Protein AF-L8B9D5-F1 (afdb_monomer_lite)

pLDDT: mean 80.93, std 12.84, range [38.56, 92.81]

Secondary structure (DSSP, 8-state):
---SS-HHHHHHHH-HHHHHHHHHHHHHHHHHHTTGGGGG-SSHHHHHHHHHHHHHHHHHHHHHHHHHHHHHHHHHHHHHSGGGTGGG--

Foldseek 3Di:
DPPLAPPVVVVVVVDVVVVVLLVLLVVLVCCLVVVVLCVVPDDPVSVVSNVVSVVSVVVNVVVVVVRVVRNVVVVVVVVPPCPVVVVPDD

Organism: Phlebia radiata (NCBI:txid5308)

Sequence (90 aa):
MTPNLPLNILELQKNPIIRILRVLGGISFILILTHKLDVLGSGLLYLTALYLCFIISLIFCIYLMYVNFHRIKYMYKVFNSNELEVRNSP

Radius of gyration: 19.31 Å; chains: 1; bounding box: 45×30×48 Å

Structure (mmCIF, N/CA/C/O backbone):
data_AF-L8B9D5-F1
#
_entry.id   AF-L8B9D5-F1
#
loop_
_atom_site.group_PDB
_atom_site.id
_atom_site.type_symbol
_atom_site.label_atom_id
_atom_site.label_alt_id
_atom_site.label_comp_id
_atom_site.label_asym_id
_atom_site.label_entity_id
_atom_site.label_seq_id
_atom_site.pdbx_PDB_ins_code
_atom_site.Cartn_x
_atom_site.Cartn_y
_atom_site.Cartn_z
_atom_site.occupancy
_atom_site.B_iso_or_equiv
_atom_site.auth_seq_id
_atom_site.auth_comp_id
_atom_site.auth_asym_id
_atom_site.auth_atom_id
_atom_site.pdbx_PDB_model_num
ATOM 1 N N . MET A 1 1 ? -25.960 -9.548 17.107 1.00 42.16 1 MET A N 1
ATOM 2 C CA . MET A 1 1 ? -24.640 -9.972 16.592 1.00 42.16 1 MET A CA 1
ATOM 3 C C . MET A 1 1 ? -23.720 -8.769 16.650 1.00 42.16 1 MET A C 1
ATOM 5 O O . MET A 1 1 ? -23.985 -7.796 15.954 1.00 42.16 1 MET A O 1
ATOM 9 N N . THR A 1 2 ? -22.717 -8.778 17.525 1.00 56.06 2 THR A N 1
ATOM 10 C CA . THR A 1 2 ? -21.689 -7.731 17.542 1.00 56.06 2 THR A CA 1
ATOM 11 C C . THR A 1 2 ? -20.922 -7.790 16.217 1.00 56.06 2 THR A C 1
ATOM 13 O O . THR A 1 2 ? -20.548 -8.878 15.776 1.00 56.06 2 THR A O 1
ATOM 16 N N . PRO A 1 3 ? -20.767 -6.668 15.498 1.00 59.62 3 PRO A N 1
ATOM 17 C CA . PRO A 1 3 ? -20.108 -6.689 14.202 1.00 59.62 3 PRO A CA 1
ATOM 18 C C . PRO A 1 3 ? -18.624 -7.021 14.390 1.00 59.62 3 PRO A C 1
ATOM 20 O O . PRO A 1 3 ? -17.924 -6.317 15.104 1.00 59.62 3 PRO A O 1
ATOM 23 N N . ASN A 1 4 ? -18.121 -8.051 13.702 1.00 65.31 4 ASN A N 1
ATOM 24 C CA . ASN A 1 4 ? -16.714 -8.491 13.782 1.00 65.31 4 ASN A CA 1
ATOM 25 C C . ASN A 1 4 ? -15.691 -7.414 13.355 1.00 65.31 4 ASN A C 1
ATOM 27 O O . ASN A 1 4 ? -14.483 -7.594 13.508 1.00 65.31 4 ASN A O 1
ATOM 31 N N . LEU A 1 5 ? -16.164 -6.311 12.772 1.00 68.00 5 LEU A N 1
ATOM 32 C CA . LEU A 1 5 ? -15.368 -5.173 12.347 1.00 68.00 5 LEU A CA 1
ATOM 33 C C . LEU A 1 5 ? 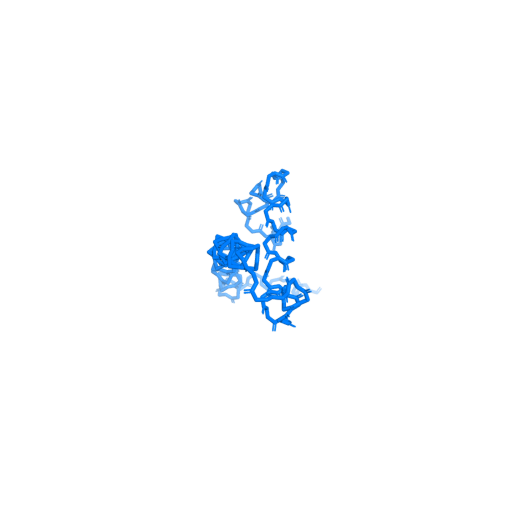-16.143 -3.883 12.658 1.00 68.00 5 LEU A C 1
ATOM 35 O O . LEU A 1 5 ? -17.356 -3.847 12.443 1.00 68.00 5 LEU A O 1
ATOM 39 N N . PRO A 1 6 ? -15.483 -2.801 13.103 1.00 73.62 6 PRO A N 1
ATOM 40 C CA . PRO A 1 6 ? -16.140 -1.504 13.234 1.00 73.62 6 PRO A CA 1
ATOM 41 C C . PRO A 1 6 ? -16.755 -1.058 11.895 1.00 73.62 6 PRO A C 1
ATOM 43 O O . PRO A 1 6 ? -16.093 -1.101 10.855 1.00 73.62 6 PRO A O 1
ATOM 46 N N . LEU A 1 7 ? -18.015 -0.607 11.938 1.00 76.81 7 LEU A N 1
ATOM 47 C CA . LEU A 1 7 ? -18.831 -0.251 10.764 1.00 76.81 7 LEU A CA 1
ATOM 48 C C . LEU A 1 7 ? -18.128 0.745 9.829 1.00 76.81 7 LEU A C 1
ATOM 50 O O . LEU A 1 7 ? -18.148 0.566 8.615 1.00 76.81 7 LEU A O 1
ATOM 54 N N . ASN A 1 8 ? -17.397 1.706 10.393 1.00 76.81 8 ASN A N 1
ATOM 55 C CA . ASN A 1 8 ? -16.655 2.718 9.638 1.00 76.81 8 ASN A CA 1
ATOM 56 C C . ASN A 1 8 ? -15.573 2.103 8.725 1.00 76.81 8 ASN A C 1
ATOM 58 O O . ASN A 1 8 ? -15.335 2.592 7.623 1.00 76.81 8 ASN A O 1
ATOM 62 N N . ILE A 1 9 ? -14.918 1.013 9.152 1.00 78.31 9 ILE A N 1
ATOM 63 C CA . ILE A 1 9 ? -13.936 0.305 8.310 1.00 78.31 9 ILE A CA 1
ATOM 64 C C . ILE A 1 9 ? -14.658 -0.512 7.239 1.00 78.31 9 ILE A C 1
ATOM 66 O O . ILE A 1 9 ? -14.180 -0.597 6.108 1.00 78.31 9 ILE A O 1
ATOM 70 N N . LEU A 1 10 ? -15.800 -1.113 7.583 1.00 77.56 10 LEU A N 1
ATOM 71 C CA . LEU A 1 10 ? -16.579 -1.919 6.650 1.00 77.56 10 LEU A CA 1
ATOM 72 C C . LEU A 1 10 ? -17.092 -1.070 5.478 1.00 77.56 10 LEU A C 1
ATOM 74 O O . LEU A 1 10 ? -17.007 -1.500 4.331 1.00 77.56 10 LEU A O 1
ATOM 78 N N . GLU A 1 11 ? -17.571 0.143 5.745 1.00 82.06 11 GLU A N 1
ATOM 79 C CA . GLU A 1 11 ? -17.979 1.093 4.705 1.00 82.06 11 GLU A CA 1
ATOM 80 C C . GLU A 1 11 ? -16.796 1.556 3.853 1.00 82.06 11 GLU A C 1
ATOM 82 O O . GLU A 1 11 ? -16.877 1.538 2.624 1.00 82.06 11 GLU A O 1
ATOM 87 N N . LEU A 1 12 ? -15.655 1.863 4.479 1.00 80.94 12 LEU A N 1
ATOM 88 C CA . LEU A 1 12 ? -14.439 2.234 3.756 1.00 80.94 12 LEU A CA 1
ATOM 89 C C . LEU A 1 12 ? -13.960 1.111 2.819 1.00 80.94 12 LEU A C 1
ATOM 91 O O . LEU A 1 12 ? -13.520 1.378 1.702 1.00 80.94 12 LEU A O 1
ATOM 95 N N . GLN A 1 13 ? -14.060 -0.149 3.249 1.00 80.69 13 GLN A N 1
ATOM 96 C CA . GLN A 1 13 ? -13.659 -1.315 2.455 1.00 80.69 13 GLN A CA 1
ATOM 97 C C . GLN A 1 13 ? -14.630 -1.661 1.320 1.00 80.69 13 GLN A C 1
ATOM 99 O O . GLN A 1 13 ? -14.213 -2.313 0.362 1.00 80.69 13 GLN A O 1
ATOM 104 N N . LYS A 1 14 ? -15.894 -1.227 1.394 1.00 85.75 14 LYS A N 1
ATOM 105 C CA . LYS A 1 14 ? -16.870 -1.402 0.304 1.00 85.75 14 LYS A CA 1
ATOM 106 C C . LYS A 1 14 ? -16.552 -0.527 -0.912 1.00 85.75 14 LYS A C 1
ATOM 108 O O . LYS A 1 14 ? -16.988 -0.851 -2.014 1.00 85.75 14 LYS A O 1
ATOM 113 N N . ASN A 1 15 ? -15.772 0.541 -0.741 1.00 88.12 15 ASN A N 1
ATOM 114 C CA . ASN A 1 15 ? -15.429 1.441 -1.836 1.00 88.12 15 ASN A CA 1
ATOM 115 C C . ASN A 1 15 ? -14.449 0.788 -2.835 1.00 88.12 15 ASN A C 1
ATOM 117 O O . ASN A 1 15 ? -13.344 0.387 -2.450 1.00 88.12 15 ASN A O 1
ATOM 121 N N . PRO A 1 16 ? -14.781 0.738 -4.142 1.00 87.38 16 PRO A N 1
ATOM 122 C CA . PRO A 1 16 ? -13.944 0.090 -5.156 1.00 87.38 16 PRO A CA 1
ATOM 123 C C . PRO A 1 16 ? -12.586 0.782 -5.334 1.00 87.38 16 PRO A C 1
ATOM 125 O O . PRO A 1 16 ? -11.583 0.118 -5.585 1.00 87.38 16 PRO A O 1
ATOM 128 N N . ILE A 1 17 ? -12.525 2.098 -5.121 1.00 85.75 17 ILE A N 1
ATOM 129 C CA . ILE A 1 17 ? -11.284 2.886 -5.173 1.00 85.75 17 ILE A CA 1
ATOM 130 C C . ILE A 1 17 ? -10.282 2.384 -4.127 1.00 85.75 17 ILE A C 1
ATOM 132 O O . ILE A 1 17 ? -9.111 2.170 -4.432 1.00 85.75 17 ILE A O 1
ATOM 136 N N . ILE A 1 18 ? -10.752 2.115 -2.905 1.00 86.00 18 ILE A N 1
ATOM 137 C CA . ILE A 1 18 ? -9.917 1.585 -1.821 1.00 86.00 18 ILE A CA 1
ATOM 138 C C . ILE A 1 18 ? -9.425 0.176 -2.162 1.00 86.00 18 ILE A C 1
ATOM 140 O O . ILE A 1 18 ? -8.289 -0.178 -1.847 1.00 86.00 18 ILE A O 1
ATOM 144 N N . ARG A 1 19 ? -10.239 -0.628 -2.858 1.00 86.69 19 ARG A N 1
ATOM 145 C CA . ARG A 1 19 ? -9.823 -1.954 -3.333 1.00 86.69 19 ARG A CA 1
ATOM 146 C C . ARG A 1 19 ? -8.680 -1.860 -4.345 1.00 86.69 19 ARG A C 1
ATOM 148 O O . ARG A 1 19 ? -7.702 -2.589 -4.204 1.00 86.69 19 ARG A O 1
ATOM 155 N N . ILE A 1 20 ? -8.776 -0.953 -5.315 1.00 88.62 20 ILE A N 1
ATOM 156 C CA . ILE A 1 20 ? -7.725 -0.724 -6.318 1.00 88.62 20 ILE A CA 1
ATOM 157 C C . ILE A 1 20 ? -6.448 -0.211 -5.644 1.00 88.62 20 ILE A C 1
ATOM 159 O O . ILE A 1 20 ? -5.376 -0.767 -5.876 1.00 88.62 20 ILE A O 1
ATOM 163 N N . LEU A 1 21 ? -6.570 0.772 -4.744 1.00 88.81 21 LEU A N 1
ATOM 164 C CA . LEU A 1 21 ? -5.450 1.302 -3.962 1.00 88.81 21 LEU A CA 1
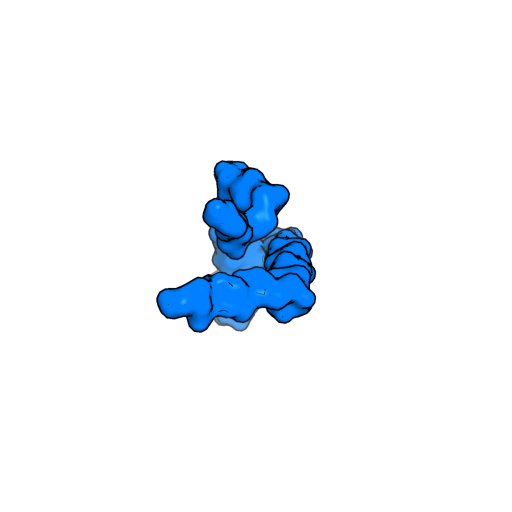ATOM 165 C C . LEU A 1 21 ? -4.736 0.195 -3.174 1.00 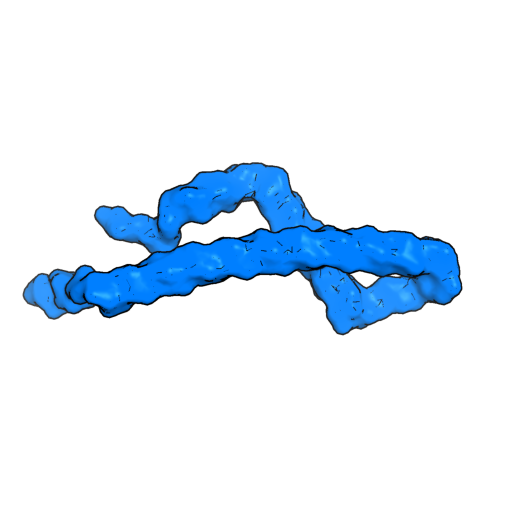88.81 21 LEU A C 1
ATOM 167 O O . LEU A 1 21 ? -3.510 0.160 -3.142 1.00 88.81 21 LEU A O 1
ATOM 171 N N . ARG A 1 22 ? -5.484 -0.737 -2.566 1.00 87.56 22 ARG A N 1
ATOM 172 C CA . ARG A 1 22 ? -4.895 -1.864 -1.829 1.00 87.56 22 ARG A CA 1
ATOM 173 C C . ARG A 1 22 ? -4.098 -2.805 -2.724 1.00 87.56 22 ARG A C 1
ATOM 175 O O . ARG A 1 22 ? -3.036 -3.260 -2.313 1.00 87.56 22 ARG A O 1
ATOM 182 N N . VAL A 1 23 ? -4.617 -3.124 -3.907 1.00 90.44 23 VAL A N 1
ATOM 183 C CA . VAL A 1 23 ? -3.942 -4.038 -4.839 1.00 90.44 23 VAL A CA 1
ATOM 184 C C . VAL A 1 23 ? -2.694 -3.374 -5.412 1.00 90.44 23 VAL A C 1
ATOM 186 O O . VAL A 1 23 ? -1.611 -3.943 -5.313 1.00 90.44 23 VAL A O 1
ATOM 189 N N . LEU A 1 24 ? -2.821 -2.151 -5.935 1.00 90.25 24 LEU A N 1
ATOM 190 C CA . LEU A 1 24 ? -1.693 -1.402 -6.493 1.00 90.25 24 LEU A CA 1
ATOM 191 C C . LEU A 1 24 ? -0.634 -1.106 -5.429 1.00 90.25 24 LEU A C 1
ATOM 193 O O . LEU A 1 24 ? 0.539 -1.376 -5.652 1.00 90.25 24 LEU A O 1
ATOM 197 N N . GLY A 1 25 ? -1.051 -0.644 -4.251 1.00 90.69 25 GLY A N 1
ATOM 198 C CA . GLY A 1 25 ? -0.175 -0.394 -3.110 1.00 90.69 25 GLY A CA 1
ATOM 199 C C . GLY A 1 25 ? 0.589 -1.626 -2.647 1.00 90.69 25 GLY A C 1
ATOM 200 O O . GLY A 1 25 ? 1.800 -1.556 -2.447 1.00 90.69 25 GLY A O 1
ATOM 201 N N . GLY A 1 26 ? -0.094 -2.767 -2.537 1.00 89.62 26 GLY A N 1
ATOM 202 C CA . GLY A 1 26 ? 0.540 -4.034 -2.183 1.00 89.62 26 GLY A CA 1
ATOM 203 C C . GLY A 1 26 ? 1.554 -4.496 -3.229 1.00 89.62 26 GLY A C 1
ATOM 204 O O . GLY A 1 26 ? 2.664 -4.884 -2.870 1.00 89.62 26 GLY A O 1
ATOM 205 N N . ILE A 1 27 ? 1.208 -4.406 -4.518 1.00 92.00 27 ILE A N 1
ATOM 206 C CA . ILE A 1 27 ? 2.122 -4.753 -5.615 1.00 92.00 27 ILE A CA 1
ATOM 207 C C . ILE A 1 27 ? 3.342 -3.826 -5.604 1.00 92.00 27 ILE A C 1
ATOM 209 O O . ILE A 1 27 ? 4.466 -4.319 -5.631 1.00 92.00 27 ILE A O 1
ATOM 213 N N . SER A 1 28 ? 3.147 -2.508 -5.501 1.00 89.75 28 SER A N 1
ATOM 214 C CA . SER A 1 28 ? 4.243 -1.534 -5.429 1.00 89.75 28 SER A CA 1
ATOM 215 C C . SER A 1 28 ? 5.173 -1.802 -4.245 1.00 89.75 28 SER A C 1
ATOM 217 O O . SER A 1 28 ? 6.390 -1.779 -4.415 1.00 89.75 28 SER A O 1
ATOM 219 N N . PHE A 1 29 ? 4.623 -2.120 -3.070 1.00 90.06 29 PHE A N 1
ATOM 220 C CA . PHE A 1 29 ? 5.422 -2.458 -1.893 1.00 90.06 29 PHE A CA 1
ATOM 221 C C . PHE A 1 29 ? 6.255 -3.731 -2.105 1.00 90.06 29 PHE A C 1
ATOM 223 O O . PHE A 1 29 ? 7.452 -3.734 -1.826 1.00 90.06 29 PHE A O 1
ATOM 230 N N . ILE A 1 30 ? 5.658 -4.798 -2.653 1.00 90.69 30 ILE A N 1
ATOM 231 C CA . ILE A 1 30 ? 6.370 -6.054 -2.952 1.00 90.69 30 ILE A CA 1
ATOM 232 C C . ILE A 1 30 ? 7.462 -5.828 -4.000 1.00 90.69 30 ILE A C 1
ATOM 234 O O . ILE A 1 30 ? 8.560 -6.366 -3.865 1.00 90.69 30 ILE A O 1
ATOM 238 N N . LEU A 1 31 ? 7.177 -5.038 -5.035 1.00 90.06 31 LEU A N 1
ATOM 239 C CA . LEU A 1 31 ? 8.132 -4.731 -6.096 1.00 90.06 31 LEU A CA 1
ATOM 240 C C . LEU A 1 31 ? 9.359 -3.983 -5.565 1.00 90.06 31 LEU A C 1
ATOM 242 O O . LEU A 1 31 ? 10.477 -4.328 -5.952 1.00 90.06 31 LEU A O 1
ATOM 246 N N . ILE A 1 32 ? 9.151 -3.020 -4.660 1.00 89.12 32 ILE A N 1
ATOM 247 C CA . ILE A 1 32 ? 10.233 -2.316 -3.959 1.00 89.12 32 ILE A CA 1
ATOM 248 C C . ILE A 1 32 ? 11.015 -3.293 -3.077 1.00 89.12 32 ILE A C 1
ATOM 250 O O . ILE A 1 32 ? 12.233 -3.373 -3.191 1.00 89.12 32 ILE A O 1
ATOM 254 N N . LEU A 1 33 ? 10.326 -4.072 -2.236 1.00 88.69 33 LEU A N 1
ATOM 255 C CA . LEU A 1 33 ? 10.964 -4.973 -1.271 1.00 88.69 33 LEU A CA 1
ATOM 256 C C . LEU A 1 33 ? 11.781 -6.084 -1.946 1.00 88.69 33 LEU A C 1
ATOM 258 O O . LEU A 1 33 ? 12.836 -6.474 -1.459 1.00 88.69 33 LEU A O 1
ATOM 262 N N . THR A 1 34 ? 11.291 -6.598 -3.072 1.00 90.62 34 THR A N 1
ATOM 263 C CA . THR A 1 34 ? 11.938 -7.692 -3.813 1.00 90.62 34 THR A CA 1
ATOM 264 C C . THR A 1 34 ? 12.997 -7.176 -4.793 1.00 90.62 34 THR A C 1
ATOM 266 O O . THR A 1 34 ? 13.558 -7.973 -5.540 1.00 90.62 34 THR A O 1
ATOM 269 N N . HIS A 1 35 ? 13.239 -5.858 -4.855 1.00 86.12 35 HIS A N 1
ATOM 270 C CA . HIS A 1 35 ? 14.147 -5.237 -5.829 1.00 86.12 35 HIS A CA 1
ATOM 271 C C . HIS A 1 35 ? 13.858 -5.654 -7.286 1.00 86.12 35 HIS A C 1
ATOM 273 O O . HIS A 1 35 ? 14.724 -5.672 -8.155 1.00 86.12 35 HIS A O 1
ATOM 279 N N . LYS A 1 36 ? 12.600 -6.001 -7.597 1.00 85.94 36 LYS A N 1
ATOM 280 C CA . LYS A 1 36 ? 12.221 -6.485 -8.937 1.00 85.94 36 LYS A CA 1
ATOM 281 C C . LYS A 1 36 ? 12.229 -5.378 -9.988 1.00 85.94 36 LYS A C 1
ATOM 283 O O . LYS A 1 36 ? 12.216 -5.687 -11.176 1.00 85.94 36 LYS A O 1
ATOM 288 N N . LEU A 1 37 ? 12.273 -4.114 -9.565 1.00 83.12 37 LEU A N 1
ATOM 289 C CA . LEU A 1 37 ? 12.458 -2.979 -10.467 1.00 83.12 37 LEU A CA 1
ATOM 290 C C . LEU A 1 37 ? 13.850 -2.953 -11.106 1.00 83.12 37 LEU A C 1
ATOM 292 O O . LEU A 1 37 ? 13.979 -2.368 -12.176 1.00 83.12 37 LEU A O 1
ATOM 296 N N . ASP A 1 38 ? 14.849 -3.636 -10.540 1.00 82.50 38 ASP A N 1
ATOM 297 C CA . ASP A 1 38 ? 16.215 -3.666 -11.085 1.00 82.50 38 ASP A CA 1
ATOM 298 C C . ASP A 1 38 ? 16.269 -4.290 -12.492 1.00 82.50 38 ASP A C 1
ATOM 300 O O . ASP A 1 38 ? 17.174 -4.008 -13.276 1.00 82.50 38 ASP A O 1
ATOM 304 N N . VAL A 1 39 ? 15.247 -5.074 -12.863 1.00 82.75 39 VAL A N 1
ATOM 305 C CA . VAL A 1 39 ? 15.070 -5.631 -14.216 1.00 82.75 39 VAL A CA 1
ATOM 306 C C . VAL A 1 39 ? 14.925 -4.532 -15.283 1.00 82.75 39 VAL A C 1
ATOM 308 O O . VAL A 1 39 ? 15.244 -4.772 -16.445 1.00 82.75 39 VAL A O 1
ATOM 311 N N . LEU A 1 40 ? 14.490 -3.319 -14.918 1.00 78.56 40 LEU A N 1
ATOM 312 C CA . LEU A 1 40 ? 14.413 -2.174 -15.840 1.00 78.56 40 LEU A CA 1
ATOM 313 C C . LEU A 1 40 ? 15.791 -1.547 -16.149 1.00 78.56 40 LEU A C 1
ATOM 315 O O . LEU A 1 40 ? 15.876 -0.674 -17.015 1.00 78.56 40 LEU A O 1
ATOM 319 N N . GLY A 1 41 ? 16.863 -1.979 -15.476 1.00 82.25 41 GLY A N 1
ATOM 320 C CA . GLY A 1 41 ? 18.212 -1.429 -15.625 1.00 82.25 41 GLY A CA 1
ATOM 321 C C . GLY A 1 41 ? 18.400 -0.075 -14.927 1.00 82.25 41 GLY A C 1
ATOM 322 O O . GLY A 1 41 ? 17.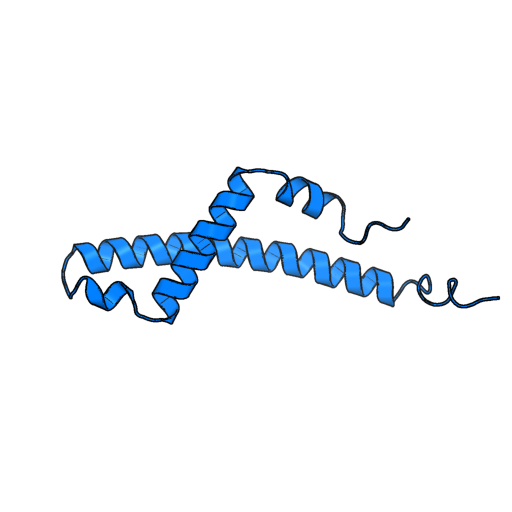564 0.368 -14.150 1.00 82.25 41 GLY A O 1
ATOM 323 N N . SER A 1 42 ? 19.509 0.615 -15.207 1.00 78.06 42 SER A N 1
ATOM 324 C CA . SER A 1 42 ? 19.905 1.873 -14.543 1.00 78.06 42 SER A CA 1
ATOM 325 C C . SER A 1 42 ? 19.501 3.143 -15.313 1.00 78.06 42 SER A C 1
ATOM 327 O O . SER A 1 42 ? 20.218 4.143 -15.305 1.00 78.06 42 SER A O 1
ATOM 329 N N . GLY A 1 43 ? 18.380 3.096 -16.038 1.00 83.88 43 GLY A N 1
ATOM 330 C CA . GLY A 1 43 ? 17.898 4.206 -16.867 1.00 83.88 43 GLY A CA 1
ATOM 331 C C . GLY A 1 43 ? 16.943 5.170 -16.149 1.00 83.88 43 GLY A C 1
ATOM 332 O O . GLY A 1 43 ? 16.484 4.926 -15.035 1.00 83.88 43 GLY A O 1
ATOM 333 N N . LEU A 1 44 ? 16.551 6.246 -16.841 1.00 83.12 44 LEU A N 1
ATOM 334 C CA . LEU A 1 44 ? 15.544 7.214 -16.368 1.00 83.12 44 LEU A CA 1
ATOM 335 C C . LEU A 1 44 ? 14.190 6.547 -16.026 1.00 83.12 44 LEU A C 1
ATOM 337 O O . LEU A 1 44 ? 13.479 6.969 -15.114 1.00 83.12 44 LEU A O 1
ATOM 341 N N . LEU A 1 45 ? 13.850 5.468 -16.740 1.00 84.56 45 LEU A N 1
ATOM 342 C CA . LEU A 1 45 ? 12.644 4.666 -16.509 1.00 84.56 45 LEU A CA 1
ATOM 343 C C . LEU A 1 45 ? 12.647 3.977 -15.138 1.00 84.56 45 LEU A C 1
ATOM 345 O O . LEU A 1 45 ? 11.607 3.908 -14.492 1.00 84.56 45 LEU A O 1
ATOM 349 N N . TYR A 1 46 ? 13.808 3.519 -14.664 1.00 86.44 46 TYR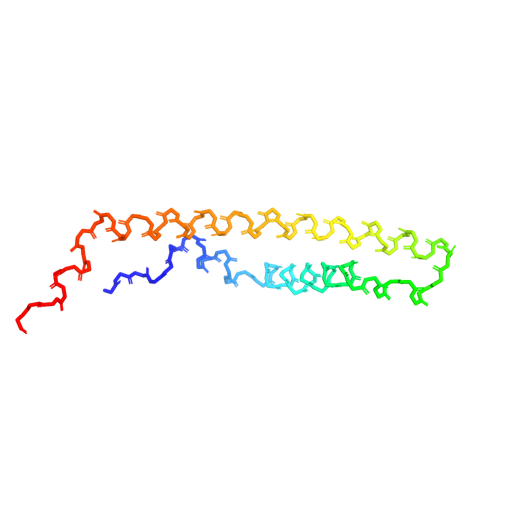 A N 1
ATOM 350 C CA . TYR A 1 46 ? 13.930 2.915 -13.338 1.00 86.44 46 TYR A CA 1
ATOM 351 C C . TYR A 1 46 ? 13.672 3.943 -12.237 1.00 86.44 46 TYR A C 1
ATOM 353 O O . TYR A 1 46 ? 12.842 3.712 -11.360 1.00 86.44 46 TYR A O 1
ATOM 361 N N . LEU A 1 47 ? 14.316 5.113 -12.321 1.00 86.44 47 LEU A N 1
ATOM 362 C CA . LEU A 1 47 ? 14.154 6.179 -11.328 1.00 86.44 47 LEU A CA 1
ATOM 363 C C . LEU A 1 47 ? 12.700 6.658 -11.233 1.00 86.44 47 LEU A C 1
ATOM 365 O O . LEU A 1 47 ? 12.165 6.805 -10.135 1.00 86.44 47 LEU A O 1
ATOM 369 N N . THR A 1 48 ? 12.045 6.861 -12.377 1.00 89.44 48 THR A N 1
ATOM 370 C CA . THR A 1 48 ? 10.642 7.301 -12.421 1.00 89.44 48 THR A CA 1
ATOM 371 C C . THR A 1 48 ? 9.684 6.231 -11.892 1.00 89.44 48 THR A C 1
ATOM 373 O O . THR A 1 48 ? 8.812 6.546 -11.079 1.00 89.44 48 THR A O 1
ATOM 376 N N . ALA A 1 49 ? 9.870 4.962 -12.273 1.00 88.56 49 ALA A N 1
ATOM 377 C CA . ALA A 1 49 ? 9.062 3.851 -11.771 1.00 88.56 49 ALA A CA 1
ATOM 378 C C . ALA A 1 49 ? 9.239 3.637 -10.260 1.00 88.56 49 ALA A C 1
ATOM 380 O O . ALA A 1 49 ? 8.256 3.397 -9.553 1.00 88.56 49 ALA A O 1
ATOM 381 N N . LEU A 1 50 ? 10.470 3.765 -9.756 1.00 89.75 50 LEU A N 1
ATOM 382 C CA . LEU A 1 50 ? 10.781 3.627 -8.337 1.00 89.75 50 LEU A CA 1
ATOM 383 C C . LEU A 1 50 ? 10.134 4.746 -7.523 1.00 89.75 50 LEU A C 1
ATOM 385 O O . LEU A 1 50 ? 9.496 4.465 -6.509 1.00 89.75 50 LEU A O 1
ATOM 389 N N . TYR A 1 51 ? 10.215 5.992 -7.995 1.00 91.75 51 TYR A N 1
ATOM 390 C CA . TYR A 1 51 ? 9.584 7.130 -7.325 1.00 91.75 51 TYR A CA 1
ATOM 391 C C . TYR A 1 51 ? 8.054 6.991 -7.281 1.00 91.75 51 TYR A C 1
ATOM 393 O O . TYR A 1 51 ? 7.436 7.192 -6.234 1.00 91.75 51 TYR A O 1
ATOM 401 N N . LEU A 1 52 ? 7.440 6.565 -8.391 1.00 91.12 52 LEU A N 1
ATOM 402 C CA . LEU A 1 52 ? 6.000 6.317 -8.460 1.00 91.12 52 LEU A CA 1
ATOM 403 C C . LEU A 1 52 ? 5.571 5.188 -7.510 1.00 91.12 52 LEU A C 1
ATOM 405 O O . LEU A 1 52 ? 4.625 5.357 -6.738 1.00 91.12 52 LEU A O 1
ATOM 409 N N . CYS A 1 53 ? 6.283 4.056 -7.523 1.00 91.50 53 CYS A N 1
ATOM 410 C CA . CYS A 1 53 ? 6.008 2.943 -6.612 1.00 91.50 53 CYS A CA 1
ATOM 411 C C . CYS A 1 53 ? 6.170 3.367 -5.153 1.00 91.50 53 CYS A C 1
ATOM 413 O O . CYS A 1 53 ? 5.362 2.970 -4.314 1.00 91.50 53 CYS A O 1
ATOM 415 N N . PHE A 1 54 ? 7.177 4.187 -4.850 1.00 91.69 54 PHE A N 1
ATOM 416 C CA . PHE A 1 54 ? 7.440 4.657 -3.496 1.00 91.69 54 PHE A CA 1
ATOM 417 C C . PHE A 1 54 ? 6.287 5.515 -2.969 1.00 91.69 54 PHE A C 1
ATOM 419 O O . PHE A 1 54 ? 5.786 5.254 -1.876 1.00 91.69 54 PHE A O 1
ATOM 426 N N . ILE A 1 55 ? 5.793 6.469 -3.766 1.00 92.81 55 ILE A N 1
ATOM 427 C CA . ILE A 1 55 ? 4.640 7.306 -3.393 1.00 92.81 55 ILE A CA 1
ATOM 428 C C . ILE A 1 55 ? 3.393 6.447 -3.154 1.00 92.81 55 ILE A C 1
ATOM 430 O O . ILE A 1 55 ? 2.735 6.581 -2.120 1.00 92.81 55 ILE A O 1
ATOM 434 N N . ILE A 1 56 ? 3.075 5.543 -4.084 1.00 90.81 56 ILE A N 1
ATOM 435 C CA . ILE A 1 56 ? 1.895 4.671 -3.978 1.00 90.81 56 ILE A CA 1
ATOM 436 C C . ILE A 1 56 ? 2.001 3.771 -2.739 1.00 90.81 56 ILE A C 1
ATOM 438 O O . ILE A 1 56 ? 1.035 3.615 -1.987 1.00 90.81 56 ILE A O 1
ATOM 442 N N . SER A 1 57 ? 3.188 3.222 -2.486 1.00 90.25 57 SER A N 1
ATOM 443 C CA . SER A 1 57 ? 3.473 2.398 -1.315 1.00 90.25 57 SER A CA 1
ATOM 444 C C . SER A 1 57 ? 3.352 3.184 -0.005 1.00 90.25 57 SER A C 1
ATOM 446 O O . SER A 1 57 ? 2.863 2.649 0.990 1.00 90.25 57 SER A O 1
ATOM 448 N N . LEU A 1 58 ? 3.758 4.455 0.014 1.00 92.50 58 LEU A N 1
ATOM 449 C CA . LEU A 1 58 ? 3.650 5.321 1.189 1.00 92.50 58 LEU A CA 1
ATOM 450 C C . LEU A 1 58 ? 2.179 5.598 1.529 1.00 92.50 58 LEU A C 1
ATOM 452 O O . LEU A 1 58 ? 1.768 5.414 2.676 1.00 92.50 58 LEU A O 1
ATOM 456 N N . ILE A 1 59 ? 1.362 5.938 0.527 1.00 90.75 59 ILE A N 1
ATOM 457 C CA . ILE A 1 59 ? -0.091 6.122 0.693 1.00 90.75 59 ILE A CA 1
ATOM 458 C C . ILE A 1 59 ? -0.740 4.831 1.213 1.00 90.75 59 ILE A C 1
ATOM 460 O O . ILE A 1 59 ? -1.556 4.861 2.139 1.00 90.75 59 ILE A O 1
ATOM 464 N N . PHE A 1 60 ? -0.351 3.683 0.655 1.00 90.19 60 PHE A N 1
ATOM 465 C CA . PHE A 1 60 ? -0.834 2.382 1.106 1.00 90.19 60 PHE A CA 1
ATOM 466 C C . PHE A 1 60 ? -0.428 2.071 2.553 1.00 90.19 60 PHE A C 1
ATOM 468 O O . PHE A 1 60 ? -1.243 1.546 3.313 1.00 90.19 60 PHE A O 1
ATOM 475 N N . CYS A 1 61 ? 0.785 2.442 2.967 1.00 90.06 61 CYS A N 1
ATOM 476 C CA . CYS A 1 61 ? 1.257 2.270 4.339 1.00 90.06 61 CYS A CA 1
ATOM 477 C C . CYS A 1 61 ? 0.427 3.096 5.334 1.00 90.06 61 CYS A C 1
ATOM 479 O O . CYS A 1 61 ? -0.024 2.562 6.348 1.00 90.06 61 CYS A O 1
ATOM 481 N N . ILE A 1 62 ? 0.133 4.362 5.010 1.00 90.56 62 ILE A N 1
ATOM 482 C CA . ILE A 1 62 ? -0.737 5.221 5.834 1.00 90.56 62 ILE A CA 1
ATOM 483 C C . ILE A 1 62 ? -2.130 4.597 5.971 1.00 90.56 62 ILE A C 1
ATOM 485 O O . ILE A 1 62 ? -2.658 4.480 7.080 1.00 90.56 62 ILE A O 1
ATOM 489 N N . TYR A 1 63 ? -2.713 4.145 4.857 1.00 88.50 63 TYR A N 1
ATOM 490 C CA . TYR A 1 63 ? -3.997 3.444 4.866 1.00 88.50 63 TYR A CA 1
ATOM 491 C C . TYR A 1 63 ? -3.959 2.196 5.762 1.00 88.50 63 TYR A C 1
ATOM 493 O O . TYR A 1 63 ? -4.865 1.971 6.570 1.00 88.50 63 TYR A O 1
ATOM 501 N N . LEU A 1 64 ? -2.898 1.395 5.650 1.00 89.12 64 LEU A N 1
ATOM 502 C CA . LEU A 1 64 ? -2.727 0.177 6.431 1.00 89.12 64 LEU A CA 1
ATOM 503 C C . LEU A 1 64 ? -2.598 0.483 7.929 1.00 89.12 64 LEU A C 1
ATOM 505 O O . LEU A 1 64 ? -3.234 -0.192 8.742 1.00 89.12 64 LEU A O 1
ATOM 509 N N . MET A 1 65 ? -1.832 1.511 8.303 1.00 90.06 65 MET A N 1
ATOM 510 C CA . MET A 1 65 ? -1.723 1.968 9.691 1.00 90.06 65 MET A CA 1
ATOM 511 C C . MET A 1 65 ? -3.074 2.428 10.239 1.00 90.06 65 MET A C 1
ATOM 513 O O . MET A 1 65 ? -3.457 1.996 11.325 1.00 90.06 65 MET A O 1
ATOM 517 N N . TYR A 1 66 ? -3.830 3.227 9.480 1.00 88.94 66 TYR A N 1
ATOM 518 C CA . TYR A 1 66 ? -5.158 3.696 9.884 1.00 88.94 66 TYR A CA 1
ATOM 519 C C . TYR A 1 66 ? -6.114 2.528 10.169 1.00 88.94 66 TYR A C 1
ATOM 521 O O . TYR A 1 66 ? -6.721 2.448 11.241 1.00 88.94 66 TYR A O 1
ATOM 529 N N . VAL A 1 67 ? -6.212 1.574 9.239 1.00 87.19 67 VAL A N 1
ATOM 530 C CA . VAL A 1 67 ? -7.089 0.406 9.403 1.00 87.19 67 VAL A CA 1
ATOM 531 C C . VAL A 1 67 ? -6.652 -0.444 10.595 1.00 87.19 67 VAL A C 1
ATOM 533 O O . VAL A 1 67 ? -7.498 -0.848 11.396 1.00 87.19 67 VAL A O 1
ATOM 536 N N . ASN A 1 68 ? -5.351 -0.705 10.747 1.00 87.88 68 ASN A N 1
ATOM 537 C CA . ASN A 1 68 ? -4.846 -1.493 11.870 1.00 87.88 68 ASN A CA 1
ATOM 538 C C . ASN A 1 68 ? -5.074 -0.798 13.210 1.00 87.88 68 ASN A C 1
ATOM 540 O O . ASN A 1 68 ? -5.521 -1.453 14.147 1.00 87.88 68 ASN A O 1
ATOM 544 N N . PHE A 1 69 ? -4.865 0.515 13.296 1.00 89.06 69 PHE A N 1
ATOM 545 C CA . PHE A 1 69 ? -5.124 1.283 14.510 1.00 89.06 69 PHE A CA 1
ATOM 546 C C . PHE A 1 69 ? -6.581 1.146 14.968 1.00 89.06 69 PHE A C 1
ATOM 548 O O . PHE A 1 69 ? -6.850 0.806 16.123 1.00 89.06 69 PHE A O 1
ATOM 555 N N . HIS A 1 70 ? -7.538 1.329 14.054 1.00 85.56 70 HIS A N 1
ATOM 556 C CA . HIS A 1 70 ? -8.953 1.176 14.386 1.00 85.56 70 HIS A CA 1
ATOM 557 C C . HIS A 1 70 ? -9.326 -0.270 14.752 1.00 85.56 70 HIS A C 1
ATOM 559 O O . HIS A 1 70 ? -10.143 -0.472 15.654 1.00 85.56 70 HIS A O 1
ATOM 565 N N . ARG A 1 71 ? -8.723 -1.278 14.106 1.00 84.50 71 ARG A N 1
ATOM 566 C CA . ARG A 1 71 ? -8.938 -2.694 14.458 1.00 84.50 71 ARG A CA 1
ATOM 567 C C . ARG A 1 71 ? -8.368 -3.036 15.830 1.00 84.50 71 ARG A C 1
ATOM 569 O O . ARG A 1 71 ? -9.065 -3.678 16.604 1.00 84.50 71 ARG A O 1
ATOM 576 N N . ILE A 1 72 ? -7.158 -2.579 16.152 1.00 85.94 72 ILE A N 1
ATOM 577 C CA . ILE A 1 72 ? -6.521 -2.795 17.460 1.00 85.94 72 ILE A CA 1
ATOM 578 C C . ILE A 1 72 ? -7.341 -2.118 18.559 1.00 85.94 72 ILE A C 1
ATOM 580 O O . ILE A 1 72 ? -7.642 -2.749 19.568 1.00 85.94 72 ILE A O 1
ATOM 584 N N . LYS A 1 73 ? -7.782 -0.872 18.343 1.00 84.94 73 LYS A N 1
ATOM 585 C CA . LYS A 1 73 ? -8.657 -0.162 19.287 1.00 84.94 73 LYS A CA 1
ATOM 586 C C . LYS A 1 73 ? -9.974 -0.908 19.517 1.00 84.94 73 LYS A C 1
ATOM 588 O O . LYS A 1 73 ? -10.430 -1.010 20.652 1.00 84.94 73 LYS A O 1
ATOM 593 N N . TYR A 1 74 ? -10.585 -1.425 18.450 1.00 83.62 74 TYR A N 1
ATOM 594 C CA . TYR A 1 74 ? -11.803 -2.226 18.558 1.00 83.62 74 TYR A CA 1
ATOM 595 C C . TYR A 1 74 ? -11.553 -3.537 19.311 1.00 83.62 74 TYR A C 1
ATOM 597 O O . TYR A 1 74 ? -12.302 -3.867 20.222 1.00 83.62 74 TYR A O 1
ATOM 605 N N . MET A 1 75 ? -10.469 -4.240 18.988 1.00 81.62 75 MET A N 1
ATOM 606 C CA . MET A 1 75 ? -10.068 -5.474 19.657 1.00 81.62 75 MET A CA 1
ATOM 607 C C . MET A 1 75 ? -9.831 -5.245 21.155 1.00 81.62 75 MET A C 1
ATOM 609 O O . MET A 1 75 ? -10.366 -5.986 21.968 1.00 81.62 75 MET A O 1
ATOM 613 N N . TYR A 1 76 ? -9.118 -4.179 21.529 1.00 83.94 76 TYR A N 1
ATOM 614 C CA . TYR A 1 76 ? -8.913 -3.803 22.929 1.00 83.94 76 TYR A CA 1
ATOM 615 C C . TYR A 1 76 ? -10.236 -3.506 23.645 1.00 83.94 76 TYR A C 1
ATOM 617 O O . TYR A 1 76 ? -10.443 -3.956 24.767 1.00 83.94 76 TYR A O 1
ATOM 625 N N . LYS A 1 77 ? -11.165 -2.804 22.978 1.00 80.75 77 LYS A N 1
ATOM 626 C CA . LYS A 1 77 ? -12.511 -2.573 23.514 1.00 80.75 77 LYS A CA 1
ATOM 627 C C . LYS A 1 77 ? -13.233 -3.895 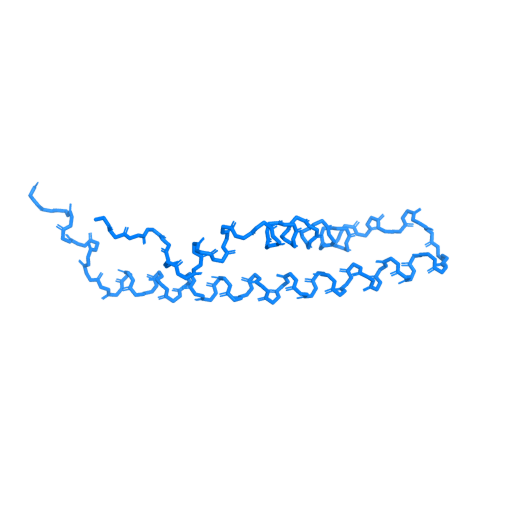23.783 1.00 80.75 77 LYS A C 1
ATOM 629 O O . LYS A 1 77 ? -13.791 -4.033 24.861 1.00 80.75 77 LYS A O 1
ATOM 634 N N . VAL A 1 78 ? -13.196 -4.838 22.837 1.00 78.81 78 VAL A N 1
ATOM 635 C CA . VAL A 1 78 ? -13.843 -6.156 22.965 1.00 78.81 78 VAL A CA 1
ATOM 636 C C . VAL A 1 78 ? -13.198 -7.005 24.060 1.00 78.81 78 VAL A C 1
ATOM 638 O O . VAL A 1 78 ? -13.919 -7.659 24.796 1.00 78.81 78 VAL A O 1
ATOM 641 N N . PHE A 1 79 ? -11.870 -6.982 24.204 1.00 76.44 79 PHE A N 1
ATOM 642 C CA . PHE A 1 79 ? -11.180 -7.689 25.291 1.00 76.44 79 PHE A CA 1
ATOM 643 C C . PHE A 1 79 ? -11.490 -7.103 26.671 1.00 76.44 79 PHE A C 1
ATOM 645 O O . PHE A 1 79 ? -11.568 -7.847 27.639 1.00 76.44 79 PHE A O 1
ATOM 652 N N . ASN A 1 80 ? -11.648 -5.781 26.768 1.00 73.62 80 ASN A N 1
ATOM 653 C CA . ASN A 1 80 ? -11.895 -5.097 28.037 1.00 73.62 80 ASN A CA 1
ATOM 654 C C . ASN A 1 80 ? -13.386 -5.034 28.413 1.00 73.62 80 ASN A C 1
ATOM 656 O O . ASN A 1 80 ? -13.732 -4.772 29.562 1.00 73.62 80 ASN A O 1
ATOM 660 N N . SER A 1 81 ? -14.289 -5.237 27.453 1.00 64.88 81 SER A N 1
ATOM 661 C CA . SER A 1 81 ? -15.695 -5.509 27.726 1.00 64.88 81 SER A CA 1
ATOM 662 C C . SER A 1 81 ? -15.844 -7.010 27.959 1.00 64.88 81 SER A C 1
ATOM 664 O O . SER A 1 81 ? -15.634 -7.775 27.026 1.00 64.88 81 SER A O 1
ATOM 666 N N . ASN A 1 82 ? -16.245 -7.449 29.152 1.00 57.31 82 ASN A N 1
ATOM 667 C CA . ASN A 1 82 ? -16.489 -8.863 29.501 1.00 57.31 82 ASN A CA 1
ATOM 668 C C . ASN A 1 82 ? -17.580 -9.571 28.644 1.00 57.31 82 ASN A C 1
ATOM 670 O O . ASN A 1 82 ? -18.126 -10.594 29.037 1.00 57.31 82 ASN A O 1
ATOM 674 N N . GLU A 1 83 ? -17.915 -9.069 27.450 1.00 58.22 83 GLU A N 1
ATOM 675 C CA . GLU A 1 83 ? -18.823 -9.672 26.465 1.00 58.22 83 GLU A CA 1
ATOM 676 C C . GLU A 1 83 ? -18.340 -11.040 25.952 1.00 58.22 83 GLU A C 1
ATOM 678 O O . GLU A 1 83 ? -19.147 -11.826 25.455 1.00 58.22 83 GLU A O 1
ATOM 683 N N . LEU A 1 84 ? -17.044 -11.350 26.087 1.00 56.69 84 LEU A N 1
ATOM 684 C CA . LEU A 1 84 ? -16.502 -12.682 25.797 1.00 56.69 84 LEU A CA 1
ATOM 685 C C . LEU A 1 84 ? -16.848 -13.715 26.885 1.00 56.69 84 LEU A C 1
ATOM 687 O O . LEU A 1 84 ? -16.959 -14.895 26.564 1.00 56.69 84 LEU A O 1
ATOM 691 N N . GLU A 1 85 ? -17.073 -13.295 28.136 1.00 54.38 85 GLU A N 1
ATOM 692 C CA . GLU A 1 85 ? -17.411 -14.202 29.247 1.00 54.38 85 GLU A CA 1
ATOM 693 C C . GLU A 1 85 ? -18.903 -14.570 29.282 1.00 54.38 85 GLU A C 1
ATOM 695 O O . GLU A 1 85 ? -19.254 -15.681 29.670 1.00 54.38 85 GLU A O 1
ATOM 700 N N . VAL A 1 86 ? -19.798 -13.698 28.802 1.00 53.22 86 VAL A N 1
ATOM 701 C CA . VAL A 1 86 ? -21.261 -13.922 28.878 1.00 53.22 86 VAL A CA 1
ATOM 702 C C . VAL A 1 86 ? -21.758 -14.998 27.894 1.00 53.22 86 VAL A C 1
ATOM 704 O O . VAL A 1 86 ? -22.871 -15.495 28.035 1.00 53.22 86 VAL A O 1
ATOM 707 N N . ARG A 1 87 ? -20.950 -15.411 26.904 1.00 54.31 87 ARG A N 1
ATOM 708 C CA . ARG A 1 87 ? -21.311 -16.498 25.967 1.00 54.31 87 ARG A CA 1
ATOM 709 C C . ARG A 1 87 ? -20.938 -17.908 26.443 1.00 54.31 87 ARG A C 1
ATOM 711 O O . ARG A 1 87 ? -21.256 -18.851 25.722 1.00 54.31 87 ARG A O 1
ATOM 718 N N . ASN A 1 88 ? -20.314 -18.050 27.616 1.00 51.84 88 ASN A N 1
ATOM 719 C CA . ASN A 1 88 ? -19.900 -19.338 28.191 1.00 51.84 88 ASN A CA 1
ATOM 720 C C . ASN A 1 88 ? -20.813 -19.851 29.328 1.00 51.84 88 ASN A C 1
ATOM 722 O O . ASN A 1 88 ? -20.371 -20.693 30.104 1.00 51.84 88 ASN A O 1
ATOM 726 N N . SER A 1 89 ? -22.070 -19.395 29.423 1.00 38.56 89 SER A N 1
ATOM 727 C CA . SER A 1 89 ? -23.050 -19.956 30.371 1.00 38.56 89 SER A CA 1
ATOM 728 C C . SER A 1 89 ? -24.476 -19.898 29.800 1.00 38.56 89 SER A C 1
ATOM 730 O O . SER A 1 89 ? -24.847 -18.838 29.283 1.00 38.56 89 SER A O 1
ATOM 732 N N . PRO A 1 90 ? -25.315 -20.947 29.924 1.00 44.03 90 PRO A N 1
ATOM 733 C CA . PRO A 1 90 ? -25.110 -22.228 30.612 1.00 44.03 90 PRO A CA 1
ATOM 734 C C . PRO A 1 90 ? -24.726 -23.396 29.689 1.00 44.03 90 PRO A C 1
ATOM 736 O O . PRO A 1 90 ? -25.119 -23.388 28.499 1.00 44.03 90 PRO A O 1
#